Protein AF-A0AA88QAL7-F1 (afdb_monomer_lite)

InterPro domains:
  IPR018788 Proteasome assembly chaperone 3 [PF10178] (2-59)
  IPR018788 Proteasome assembly chaperone 3 [PTHR31051] (2-62)
  IPR053720 Proteasome Assembly Chaperone [G3DSA:3.30.230.90] (1-62)

Sequence (62 aa):
MFTTRVLLGKDEPLTHVYAKNVAAFVSQESGNRPVLLGLSLKDNSAETMKNVKDMIKACQVW

Organism: NCBI:txid172907

pLDDT: mean 94.63, std 4.43, range [64.5, 98.0]

Foldseek 3Di:
DDFDDDPDDDDDPVVRVLCCLQCVVVCVVVVNDDDDDDDDDPDSDPVVSVVSNVVVVVVDDD

Structure (mmCIF, N/CA/C/O backbone):
data_AF-A0AA88QAL7-F1
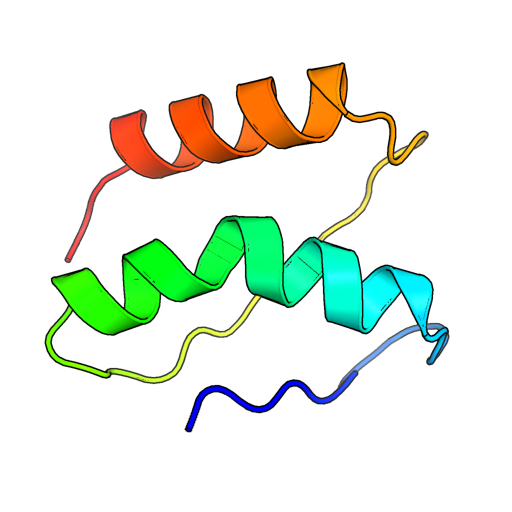#
_entry.id   AF-A0AA88QAL7-F1
#
loop_
_atom_site.group_PDB
_atom_site.id
_atom_site.type_symbol
_atom_site.label_atom_id
_atom_site.label_alt_id
_atom_site.label_comp_id
_atom_site.label_asym_id
_atom_site.label_entity_id
_atom_site.label_seq_id
_atom_site.pdbx_PDB_ins_code
_atom_site.Cartn_x
_atom_site.Cartn_y
_atom_site.Cartn_z
_atom_site.occupancy
_atom_site.B_iso_or_equiv
_atom_site.auth_seq_id
_atom_site.auth_comp_id
_atom_site.auth_asym_id
_atom_site.auth_atom_id
_atom_site.pdbx_PDB_model_num
ATOM 1 N N . MET A 1 1 ? -2.440 -12.063 8.918 1.00 64.50 1 MET A N 1
ATOM 2 C CA . MET A 1 1 ? -1.387 -12.266 7.895 1.00 64.50 1 MET A CA 1
ATOM 3 C C . MET A 1 1 ? -1.723 -11.385 6.700 1.00 64.50 1 MET A C 1
ATOM 5 O O . MET A 1 1 ? -2.806 -11.545 6.163 1.00 64.50 1 MET A O 1
ATOM 9 N N . PHE A 1 2 ? -0.868 -10.422 6.334 1.00 86.88 2 PHE A N 1
ATOM 10 C CA . PHE A 1 2 ? -1.124 -9.528 5.193 1.00 86.88 2 PHE A CA 1
ATOM 11 C C . PHE A 1 2 ? -0.633 -10.188 3.901 1.00 86.88 2 PHE A C 1
ATOM 13 O O . PHE A 1 2 ? 0.576 -10.381 3.726 1.00 86.88 2 PHE A O 1
ATOM 20 N N . THR A 1 3 ? -1.570 -10.567 3.037 1.00 94.88 3 THR A N 1
ATOM 21 C CA . THR A 1 3 ? -1.314 -11.161 1.721 1.00 94.88 3 THR A CA 1
ATOM 22 C C . THR A 1 3 ? -1.515 -10.113 0.631 1.00 94.88 3 THR A C 1
ATOM 24 O O . THR A 1 3 ? -2.175 -9.098 0.830 1.00 94.88 3 THR A O 1
ATOM 27 N N . THR A 1 4 ? -0.897 -10.329 -0.524 1.00 96.62 4 THR A N 1
ATOM 28 C CA . THR A 1 4 ? -0.981 -9.424 -1.676 1.00 96.62 4 THR A CA 1
ATOM 29 C C . THR A 1 4 ? -1.316 -10.242 -2.913 1.00 96.62 4 THR A C 1
ATOM 31 O O . THR A 1 4 ? -0.867 -11.381 -3.041 1.00 96.62 4 THR A O 1
ATOM 34 N N . ARG A 1 5 ? -2.115 -9.671 -3.813 1.00 97.12 5 ARG A N 1
ATOM 35 C CA . ARG A 1 5 ? -2.494 -10.275 -5.092 1.00 97.12 5 ARG A CA 1
ATOM 36 C C . ARG A 1 5 ? -2.531 -9.179 -6.146 1.00 97.12 5 ARG A C 1
ATOM 38 O O . ARG A 1 5 ? -3.223 -8.181 -5.943 1.00 97.12 5 ARG A O 1
ATOM 45 N N . VAL A 1 6 ? -1.821 -9.366 -7.253 1.00 96.94 6 VAL A N 1
ATOM 46 C CA . VAL A 1 6 ? -1.930 -8.466 -8.402 1.00 96.94 6 VAL A CA 1
ATOM 47 C C . VAL A 1 6 ? -3.237 -8.775 -9.126 1.00 96.94 6 VAL A C 1
ATOM 49 O O . VAL A 1 6 ? -3.504 -9.914 -9.504 1.00 96.94 6 VAL A O 1
ATOM 52 N N . LEU A 1 7 ? -4.098 -7.763 -9.242 1.00 97.75 7 LEU A N 1
ATOM 53 C CA . LEU A 1 7 ? -5.395 -7.889 -9.915 1.00 97.75 7 LEU A CA 1
ATOM 54 C C . LEU A 1 7 ? -5.321 -7.460 -11.383 1.00 97.75 7 LEU A C 1
ATOM 56 O O . LEU A 1 7 ? -6.037 -8.011 -12.212 1.00 97.75 7 LEU A O 1
ATOM 60 N N . LEU A 1 8 ? -4.461 -6.486 -11.694 1.00 96.81 8 LEU A N 1
ATOM 61 C CA . LEU A 1 8 ? -4.228 -5.942 -13.030 1.00 96.81 8 LEU A CA 1
ATOM 62 C C . LEU A 1 8 ? -2.748 -5.568 -13.184 1.00 96.81 8 LEU A C 1
ATOM 64 O O . LEU A 1 8 ? -2.129 -5.096 -12.231 1.00 96.81 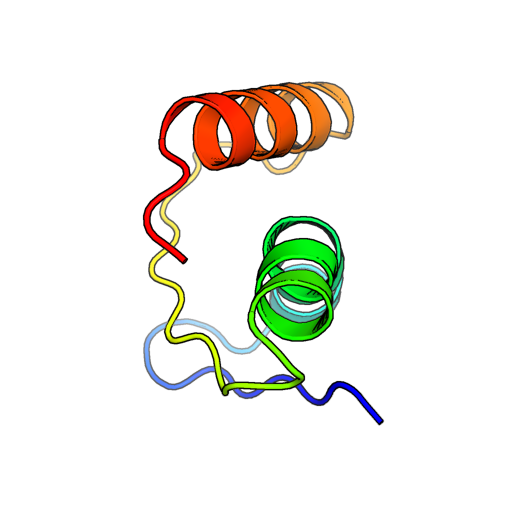8 LEU A O 1
ATOM 68 N N . GLY A 1 9 ? -2.208 -5.724 -14.394 1.00 94.56 9 GLY A N 1
ATOM 69 C CA . GLY A 1 9 ? -0.803 -5.444 -14.700 1.00 94.56 9 GLY A CA 1
ATOM 70 C C . GLY A 1 9 ? 0.104 -6.668 -14.552 1.00 94.56 9 GLY A C 1
ATOM 71 O O . GLY A 1 9 ? -0.363 -7.805 -14.550 1.00 94.56 9 GLY A O 1
ATOM 72 N N . LYS A 1 10 ? 1.417 -6.430 -14.484 1.00 91.62 10 LYS A N 1
ATOM 73 C CA . LYS A 1 10 ? 2.417 -7.495 -14.347 1.00 91.62 10 LYS A CA 1
ATOM 74 C C . LYS A 1 10 ? 2.516 -7.963 -12.899 1.00 91.62 10 LYS A C 1
ATOM 76 O O . LYS A 1 10 ? 2.683 -7.152 -11.988 1.00 91.62 10 LYS A O 1
ATOM 81 N N . ASP A 1 11 ? 2.450 -9.275 -12.716 1.00 95.31 11 ASP A N 1
ATOM 82 C CA . ASP A 1 11 ? 2.685 -9.926 -11.434 1.00 95.31 11 ASP A CA 1
ATOM 83 C C . ASP A 1 11 ? 4.189 -10.179 -11.259 1.00 95.31 11 ASP A C 1
ATOM 85 O O . ASP A 1 11 ? 4.759 -11.111 -11.825 1.00 95.31 11 ASP A O 1
ATOM 89 N N . GLU A 1 12 ? 4.848 -9.272 -10.538 1.00 94.31 12 GLU A N 1
ATOM 90 C CA . GLU A 1 12 ? 6.278 -9.333 -10.245 1.00 94.31 12 GLU A CA 1
ATOM 91 C C . GLU A 1 12 ? 6.494 -9.339 -8.725 1.00 94.31 12 GLU A C 1
ATOM 93 O O . GLU A 1 12 ? 5.844 -8.566 -8.013 1.00 94.31 12 GLU A O 1
ATOM 98 N N . PRO A 1 13 ? 7.453 -10.121 -8.189 1.00 94.25 13 PRO A N 1
ATOM 99 C CA . PRO A 1 13 ? 7.685 -10.206 -6.744 1.00 94.25 13 PRO A CA 1
ATOM 100 C C . PRO A 1 13 ? 7.911 -8.847 -6.064 1.00 94.25 13 PRO A C 1
ATOM 102 O O . PRO A 1 13 ? 7.453 -8.619 -4.943 1.00 94.25 13 PRO A O 1
ATOM 105 N N . LEU A 1 14 ? 8.577 -7.916 -6.754 1.00 92.50 14 LEU A N 1
ATOM 106 C CA . LEU A 1 14 ? 8.811 -6.563 -6.249 1.00 92.50 14 LEU A CA 1
ATOM 107 C C . LEU A 1 14 ? 7.509 -5.779 -6.049 1.00 92.50 14 LEU A C 1
ATOM 109 O O . LEU A 1 14 ? 7.399 -5.057 -5.061 1.00 92.50 14 LEU A O 1
ATOM 113 N N . THR A 1 15 ? 6.504 -5.963 -6.909 1.00 93.44 15 THR A N 1
ATOM 114 C CA . THR A 1 15 ? 5.183 -5.329 -6.769 1.00 93.44 15 THR A CA 1
ATOM 115 C C . THR A 1 15 ? 4.528 -5.724 -5.450 1.00 93.44 15 THR A C 1
ATOM 117 O O . THR A 1 15 ? 4.033 -4.867 -4.718 1.00 93.44 15 THR A O 1
ATOM 120 N N . HIS A 1 16 ? 4.595 -7.006 -5.090 1.00 95.12 16 HIS A N 1
ATOM 121 C CA . HIS A 1 16 ? 4.068 -7.514 -3.823 1.00 95.12 16 HIS A CA 1
ATOM 122 C C . HIS A 1 16 ? 4.804 -6.936 -2.610 1.00 95.12 16 HIS A C 1
ATOM 124 O O . HIS A 1 16 ? 4.171 -6.512 -1.637 1.00 95.12 16 HIS A O 1
ATOM 130 N N . VAL A 1 17 ? 6.139 -6.892 -2.666 1.00 94.44 17 VAL A N 1
ATOM 131 C CA . VAL A 1 17 ? 6.973 -6.324 -1.594 1.00 94.44 17 VAL A CA 1
ATOM 132 C C . VAL A 1 17 ? 6.687 -4.834 -1.418 1.00 94.44 17 VAL A C 1
ATOM 134 O O . VAL A 1 17 ? 6.511 -4.371 -0.287 1.00 94.44 17 VAL A O 1
ATOM 137 N N . TYR A 1 18 ? 6.600 -4.089 -2.519 1.00 95.06 18 TYR A N 1
ATOM 138 C CA . TYR A 1 18 ? 6.345 -2.654 -2.502 1.00 95.06 18 TYR A CA 1
ATOM 139 C C . TYR A 1 18 ? 4.940 -2.349 -1.973 1.00 95.06 18 TYR A C 1
ATOM 141 O O . TYR A 1 18 ? 4.799 -1.584 -1.019 1.00 95.06 18 TYR A O 1
ATOM 149 N N . ALA A 1 19 ? 3.911 -3.020 -2.506 1.00 95.50 19 ALA A N 1
ATOM 150 C CA . ALA A 1 19 ? 2.523 -2.880 -2.066 1.00 95.50 19 ALA A CA 1
ATOM 151 C C . ALA A 1 19 ? 2.368 -3.163 -0.566 1.00 95.50 19 ALA A C 1
ATOM 153 O O . ALA A 1 19 ? 1.763 -2.376 0.163 1.00 95.50 19 ALA A O 1
ATOM 154 N N . LYS A 1 20 ? 2.974 -4.251 -0.076 1.00 95.69 20 LYS A N 1
ATOM 155 C CA . LYS A 1 20 ? 2.959 -4.581 1.352 1.00 95.69 20 LYS A CA 1
ATOM 156 C C . LYS A 1 20 ? 3.631 -3.497 2.186 1.00 95.69 20 LYS A C 1
ATOM 158 O O . LYS A 1 20 ? 3.101 -3.127 3.228 1.00 95.69 20 LYS A O 1
ATOM 163 N N . ASN A 1 21 ? 4.767 -2.969 1.737 1.00 95.19 21 ASN A N 1
ATOM 164 C CA . ASN A 1 21 ? 5.444 -1.907 2.464 1.00 95.19 21 ASN A CA 1
ATOM 165 C C . ASN A 1 21 ? 4.563 -0.666 2.598 1.00 95.19 21 ASN A C 1
ATOM 167 O O . ASN A 1 21 ? 4.452 -0.152 3.708 1.00 95.19 21 ASN A O 1
ATOM 171 N N . VAL A 1 22 ? 3.947 -0.194 1.513 1.00 95.62 22 VAL A N 1
ATOM 172 C CA . VAL A 1 22 ? 3.207 1.080 1.514 1.00 95.62 22 VAL A CA 1
ATOM 173 C C . VAL A 1 22 ? 1.777 0.985 2.049 1.00 95.62 22 VAL A C 1
ATOM 175 O O . VAL A 1 22 ? 1.262 1.995 2.502 1.00 95.62 22 VAL A O 1
ATOM 178 N N . ALA A 1 23 ? 1.139 -0.190 2.035 1.00 95.94 23 ALA A N 1
ATOM 179 C CA . ALA A 1 23 ? -0.278 -0.328 2.398 1.00 95.94 23 ALA A CA 1
ATOM 180 C C . ALA A 1 23 ? -0.552 -1.175 3.653 1.00 95.94 23 ALA A C 1
ATOM 182 O O . ALA A 1 23 ? -1.666 -1.131 4.176 1.00 95.94 23 ALA A O 1
ATOM 183 N N . ALA A 1 24 ? 0.422 -1.936 4.172 1.00 96.19 24 ALA A N 1
ATOM 184 C CA . ALA A 1 24 ? 0.172 -2.777 5.349 1.00 96.19 24 ALA A CA 1
ATOM 185 C C . ALA A 1 24 ? -0.232 -1.960 6.586 1.00 96.19 24 ALA A C 1
ATOM 187 O O . ALA A 1 24 ? -1.111 -2.398 7.326 1.00 96.19 24 ALA A O 1
ATOM 188 N N . PHE A 1 25 ? 0.361 -0.775 6.785 1.00 96.06 25 PHE A N 1
ATOM 189 C CA . PHE A 1 25 ? 0.015 0.090 7.917 1.00 96.06 25 PHE A CA 1
ATOM 190 C C . PHE A 1 25 ? -1.436 0.585 7.826 1.00 96.06 25 PHE A C 1
ATOM 192 O O . PHE A 1 25 ? -2.152 0.529 8.814 1.00 96.06 25 PHE A O 1
ATOM 199 N N . VAL A 1 26 ? -1.907 0.942 6.624 1.00 96.88 26 VAL A N 1
ATOM 200 C CA . VAL A 1 26 ? -3.297 1.365 6.385 1.00 96.88 26 VAL A CA 1
ATOM 201 C C . VAL A 1 26 ? -4.274 0.268 6.798 1.00 96.88 26 VAL A C 1
ATOM 203 O O . VAL A 1 26 ? -5.251 0.526 7.494 1.00 96.88 26 VAL A O 1
ATOM 206 N N . SER A 1 27 ? -4.005 -0.982 6.410 1.00 96.88 27 SER A N 1
ATOM 207 C CA . SER A 1 27 ? -4.846 -2.113 6.812 1.00 96.88 27 SER A CA 1
ATOM 208 C C . SER A 1 27 ? -4.840 -2.308 8.328 1.00 96.88 27 SER A C 1
ATOM 210 O O . SER A 1 27 ? -5.902 -2.466 8.916 1.00 96.88 27 SER A O 1
ATOM 212 N N . GLN A 1 28 ? -3.676 -2.244 8.979 1.00 95.62 28 GLN A N 1
ATOM 213 C CA . GLN A 1 28 ? -3.569 -2.407 10.433 1.00 95.62 28 GLN A CA 1
ATOM 214 C C . GLN A 1 28 ? -4.306 -1.302 11.201 1.00 95.62 28 GLN A C 1
ATOM 216 O O . GLN A 1 28 ? -5.099 -1.606 12.091 1.00 95.62 28 GLN A O 1
ATOM 221 N N . GLU A 1 29 ? -4.093 -0.041 10.829 1.00 96.62 29 GLU A N 1
ATOM 222 C CA . GLU A 1 29 ? -4.687 1.124 11.496 1.00 96.62 29 GLU A CA 1
ATOM 223 C C . GLU A 1 29 ? -6.195 1.250 11.234 1.00 96.62 29 GLU A C 1
ATOM 225 O O . GLU A 1 29 ? -6.928 1.733 12.089 1.00 96.62 29 GLU A O 1
ATOM 230 N N . SER A 1 30 ? -6.685 0.729 10.107 1.00 96.31 30 SER A N 1
ATOM 231 C CA . SER A 1 30 ? -8.121 0.663 9.790 1.00 96.31 30 SER A CA 1
ATOM 232 C C . SER A 1 30 ? -8.843 -0.555 10.393 1.00 96.31 30 SER A C 1
ATOM 234 O O . SER A 1 30 ? -9.961 -0.884 9.987 1.00 96.31 30 SER A O 1
ATOM 236 N N . GLY A 1 31 ? -8.221 -1.256 11.348 1.00 95.88 31 GLY A N 1
ATOM 237 C CA . GLY A 1 31 ? -8.810 -2.426 12.006 1.00 95.88 31 GLY A CA 1
ATOM 238 C C . GLY A 1 31 ? -8.743 -3.704 11.164 1.00 95.88 31 GLY A C 1
ATOM 239 O O . GLY A 1 31 ? -9.686 -4.491 11.150 1.00 95.88 31 GLY A O 1
ATOM 240 N N . ASN A 1 32 ? -7.629 -3.922 10.463 1.00 95.44 32 ASN A N 1
ATOM 241 C CA . ASN A 1 32 ? -7.378 -5.046 9.550 1.00 95.44 32 ASN A CA 1
ATOM 242 C C . ASN A 1 32 ? -8.330 -5.109 8.342 1.00 95.44 32 ASN A C 1
ATOM 244 O O . ASN A 1 32 ? -8.594 -6.193 7.813 1.00 95.44 32 ASN A O 1
ATOM 248 N N . ARG A 1 33 ? -8.839 -3.961 7.875 1.00 96.06 33 ARG A N 1
ATOM 249 C CA . ARG A 1 33 ? -9.642 -3.912 6.644 1.00 96.06 33 ARG A CA 1
ATOM 250 C C . ARG A 1 33 ? -8.763 -4.174 5.413 1.00 96.06 33 ARG A C 1
ATOM 252 O O . ARG A 1 33 ? -7.591 -3.783 5.399 1.00 96.06 33 ARG A O 1
ATOM 259 N N . PRO A 1 34 ? -9.293 -4.842 4.374 1.00 96.50 34 PRO A N 1
ATOM 260 C CA . PRO A 1 34 ? -8.560 -5.048 3.130 1.00 96.50 34 PRO A CA 1
ATOM 261 C C . PRO A 1 34 ? -8.332 -3.716 2.405 1.00 96.50 34 PRO A C 1
ATOM 263 O O . PRO A 1 34 ? -9.189 -2.835 2.421 1.00 96.50 34 PRO A O 1
ATOM 266 N N . VAL A 1 35 ? -7.184 -3.591 1.738 1.00 96.88 35 VAL A N 1
ATOM 267 C CA . VAL A 1 35 ? -6.810 -2.399 0.965 1.00 96.88 35 VAL A CA 1
ATOM 268 C C . VAL A 1 35 ? -6.743 -2.764 -0.512 1.00 96.88 35 VAL A C 1
ATOM 270 O O . VAL A 1 35 ? -6.032 -3.693 -0.894 1.00 96.88 35 VAL A O 1
ATOM 273 N N . LEU A 1 36 ? -7.462 -2.010 -1.343 1.00 97.44 36 LEU A N 1
ATOM 274 C CA . LEU A 1 36 ? -7.296 -2.033 -2.791 1.00 97.44 36 LEU A CA 1
ATOM 275 C C . LEU A 1 36 ? -6.305 -0.933 -3.181 1.00 97.44 36 LEU A C 1
ATOM 277 O O . LEU A 1 36 ? -6.519 0.232 -2.860 1.00 97.44 36 LEU A O 1
ATOM 281 N N . LEU A 1 37 ? -5.220 -1.308 -3.855 1.00 96.62 37 LEU A N 1
ATOM 282 C CA . LEU A 1 37 ? -4.110 -0.410 -4.158 1.00 96.62 37 LEU A CA 1
ATOM 283 C C . LEU A 1 37 ? -3.874 -0.326 -5.667 1.00 96.62 37 LEU A C 1
ATOM 285 O O . LEU A 1 37 ? -3.575 -1.334 -6.304 1.00 96.62 37 LEU A O 1
ATOM 289 N N . GLY A 1 38 ? -3.972 0.885 -6.215 1.00 95.62 38 GLY A N 1
ATOM 290 C CA . GLY A 1 38 ? -3.523 1.217 -7.565 1.00 95.62 38 GLY A CA 1
ATOM 291 C C . GLY A 1 38 ? -2.207 1.987 -7.501 1.00 95.62 38 GLY A C 1
ATOM 292 O O . GLY A 1 38 ? -2.125 3.008 -6.823 1.00 95.62 38 GLY A O 1
ATOM 293 N N . LEU A 1 39 ? -1.175 1.501 -8.191 1.00 91.81 39 LEU A N 1
ATOM 294 C CA . LEU A 1 39 ? 0.150 2.120 -8.220 1.00 91.81 39 LEU A CA 1
ATOM 295 C C . LEU A 1 39 ? 0.668 2.189 -9.655 1.00 91.81 39 LEU A C 1
ATOM 297 O O . LEU A 1 39 ? 0.640 1.200 -10.381 1.00 91.81 39 LEU A O 1
ATOM 301 N N . SER A 1 40 ? 1.182 3.356 -10.030 1.00 92.69 40 SER A N 1
ATOM 302 C CA . SER A 1 40 ? 1.882 3.586 -11.293 1.00 92.69 40 SER A CA 1
ATOM 303 C C . SER A 1 40 ? 3.039 4.541 -11.025 1.00 92.69 40 SER A C 1
ATOM 305 O O . SER A 1 40 ? 2.857 5.757 -11.005 1.00 92.69 40 SER A O 1
ATOM 307 N N . LEU A 1 41 ? 4.220 3.982 -10.770 1.00 89.94 41 LEU A N 1
ATOM 308 C CA . LEU A 1 41 ? 5.436 4.725 -10.441 1.00 89.94 41 LEU A CA 1
ATOM 309 C C . LEU A 1 41 ? 6.490 4.494 -11.528 1.00 89.94 41 LEU A C 1
ATOM 311 O O . LEU A 1 41 ? 6.559 3.407 -12.099 1.00 89.94 41 LEU A O 1
ATOM 315 N N . LYS A 1 42 ? 7.307 5.513 -11.818 1.00 89.56 42 LYS A N 1
ATOM 316 C CA . LYS A 1 42 ? 8.424 5.394 -12.773 1.00 89.56 42 LYS A CA 1
ATOM 317 C C . LYS A 1 42 ? 9.611 4.625 -12.186 1.00 89.56 42 LYS A C 1
ATOM 319 O O . LYS A 1 42 ? 10.305 3.936 -12.923 1.00 89.56 42 LYS A O 1
ATOM 324 N N . ASP A 1 43 ? 9.820 4.743 -10.879 1.00 90.25 43 ASP A N 1
ATOM 325 C CA . ASP A 1 43 ? 10.826 4.031 -10.099 1.00 90.25 43 ASP A CA 1
ATOM 326 C C . ASP A 1 43 ? 10.221 3.521 -8.782 1.00 90.25 43 ASP A C 1
ATOM 328 O O . ASP A 1 43 ? 9.164 3.964 -8.332 1.00 90.25 43 ASP A O 1
ATOM 332 N N . ASN A 1 44 ? 10.905 2.568 -8.164 1.00 90.75 44 ASN A N 1
ATOM 333 C CA . ASN A 1 44 ? 10.521 1.909 -6.918 1.00 90.75 44 ASN A CA 1
ATOM 334 C C . ASN A 1 44 ? 11.630 2.024 -5.859 1.00 90.75 44 ASN A C 1
ATOM 336 O O . ASN A 1 44 ? 11.830 1.114 -5.051 1.00 90.75 44 ASN A O 1
ATOM 340 N N . SER A 1 45 ? 12.362 3.143 -5.868 1.00 94.38 45 SER A N 1
ATOM 341 C CA . SER A 1 45 ? 13.436 3.403 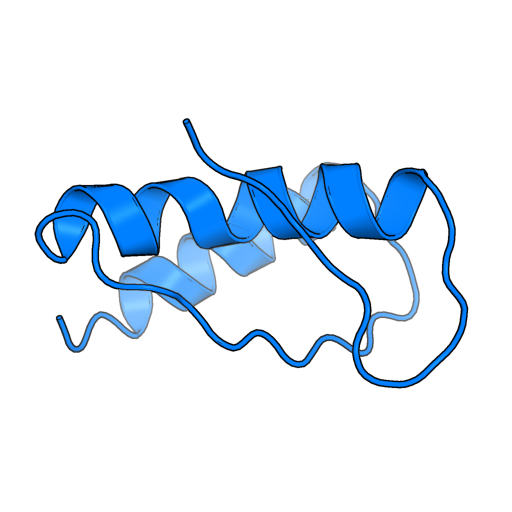-4.909 1.00 94.38 45 SER A CA 1
ATOM 342 C C . SER A 1 45 ? 12.920 3.490 -3.464 1.00 94.38 45 SER A C 1
ATOM 344 O O . SER A 1 45 ? 11.741 3.746 -3.197 1.00 94.38 45 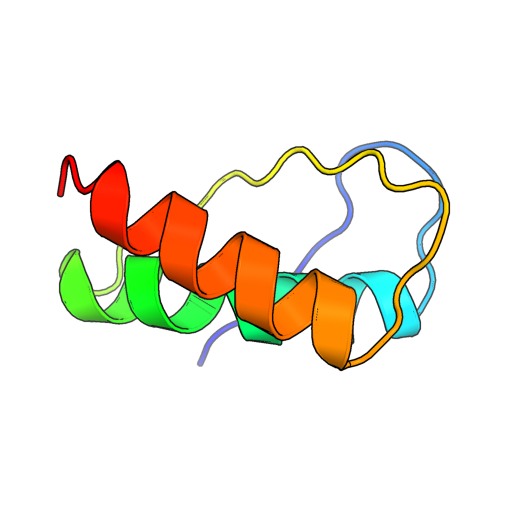SER A O 1
ATOM 346 N N . ALA A 1 46 ? 13.820 3.291 -2.497 1.00 93.88 46 ALA A N 1
ATOM 347 C CA . ALA A 1 46 ? 13.478 3.383 -1.078 1.00 93.88 46 ALA A CA 1
ATOM 348 C C . ALA A 1 46 ? 13.004 4.793 -0.675 1.00 93.88 46 ALA A C 1
ATOM 350 O O . ALA A 1 46 ? 12.141 4.927 0.193 1.00 93.88 46 ALA A O 1
ATOM 351 N N . GLU A 1 47 ? 13.540 5.831 -1.323 1.00 95.62 47 GLU A N 1
ATOM 352 C CA . GLU A 1 47 ? 13.127 7.219 -1.122 1.00 95.62 47 GLU A CA 1
ATOM 353 C C . GLU A 1 47 ? 11.698 7.449 -1.623 1.00 95.62 47 GLU A C 1
ATOM 355 O O . GLU A 1 47 ? 10.849 7.902 -0.852 1.00 95.62 47 GLU A O 1
ATOM 360 N N . THR A 1 48 ? 11.389 7.031 -2.856 1.00 95.31 48 THR A N 1
ATOM 361 C CA . THR A 1 48 ? 10.027 7.093 -3.409 1.00 95.31 48 THR A CA 1
ATOM 362 C C . THR A 1 48 ? 9.038 6.345 -2.514 1.00 95.31 48 THR A C 1
ATOM 364 O O . THR A 1 48 ? 7.965 6.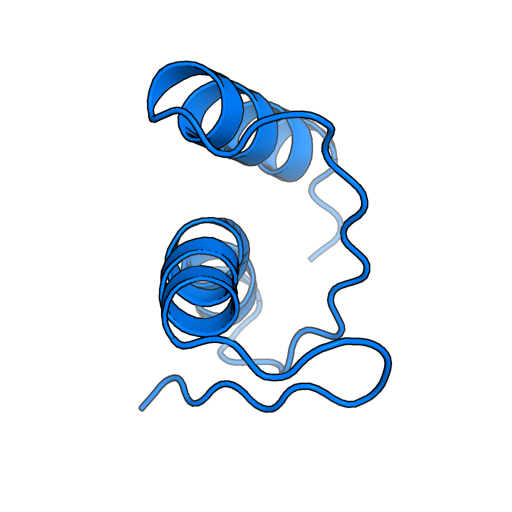864 -2.204 1.00 95.31 48 THR A O 1
ATOM 367 N N . MET A 1 49 ? 9.414 5.168 -2.004 1.00 95.38 49 MET A N 1
ATOM 368 C CA . MET A 1 49 ? 8.582 4.394 -1.077 1.00 95.38 49 MET A CA 1
ATOM 369 C C . MET A 1 49 ? 8.291 5.141 0.228 1.00 95.38 49 MET A C 1
ATOM 371 O O . MET A 1 49 ? 7.161 5.086 0.723 1.00 95.38 49 MET A O 1
ATOM 375 N N . LYS A 1 50 ? 9.288 5.828 0.797 1.00 95.81 50 LYS A N 1
ATOM 376 C CA . LYS A 1 50 ? 9.105 6.646 2.001 1.00 95.81 50 LYS A CA 1
ATOM 377 C C . LYS A 1 50 ? 8.159 7.816 1.722 1.00 95.81 50 LYS A C 1
ATOM 379 O O . LYS A 1 50 ? 7.180 7.976 2.443 1.00 95.81 50 LYS A O 1
ATOM 384 N N . ASN A 1 51 ? 8.386 8.545 0.631 1.00 95.94 51 ASN A N 1
ATOM 385 C CA . ASN A 1 51 ? 7.555 9.685 0.242 1.00 95.94 51 ASN A CA 1
ATOM 386 C C . ASN A 1 51 ? 6.095 9.270 -0.000 1.00 95.94 51 ASN A C 1
ATOM 388 O O . ASN A 1 51 ? 5.174 9.940 0.462 1.00 95.94 51 ASN A O 1
ATOM 392 N N . VAL A 1 52 ? 5.866 8.125 -0.657 1.00 96.50 52 VAL A N 1
ATOM 393 C CA . VAL A 1 52 ? 4.515 7.574 -0.858 1.00 96.50 52 VAL A CA 1
ATOM 394 C C . VAL A 1 52 ? 3.854 7.215 0.475 1.00 96.50 52 VAL A C 1
ATOM 396 O O . VAL A 1 52 ? 2.681 7.528 0.664 1.00 96.50 52 VAL A O 1
ATOM 399 N N . LYS A 1 53 ? 4.577 6.596 1.420 1.00 96.25 53 LYS A N 1
ATOM 400 C CA . LYS A 1 53 ? 4.036 6.296 2.760 1.00 96.25 53 LYS A CA 1
ATOM 401 C C . LYS A 1 53 ? 3.598 7.559 3.494 1.00 96.25 53 LYS A C 1
ATOM 403 O O . LYS A 1 53 ? 2.501 7.579 4.050 1.00 96.25 53 LYS A O 1
ATOM 408 N N . ASP A 1 54 ? 4.439 8.588 3.487 1.00 97.06 54 ASP A N 1
ATOM 409 C CA . ASP A 1 54 ? 4.154 9.854 4.165 1.00 97.06 54 ASP A CA 1
ATOM 410 C C . ASP A 1 54 ? 2.955 10.565 3.514 1.00 97.06 54 ASP A C 1
ATOM 412 O O . ASP A 1 54 ? 2.069 11.053 4.215 1.00 97.06 54 ASP A O 1
ATOM 416 N N . MET A 1 55 ? 2.853 10.520 2.180 1.00 96.75 55 MET A N 1
ATOM 417 C CA . MET A 1 55 ? 1.696 11.035 1.442 1.00 96.75 55 MET A CA 1
ATOM 418 C C . MET A 1 55 ? 0.399 10.287 1.793 1.00 96.75 55 MET A C 1
ATOM 420 O O . MET A 1 55 ? -0.619 10.925 2.045 1.00 96.75 55 MET A O 1
ATOM 424 N N . ILE A 1 56 ? 0.420 8.949 1.859 1.00 97.12 56 ILE A N 1
ATOM 425 C CA . ILE A 1 56 ? -0.761 8.155 2.244 1.00 97.12 56 ILE A CA 1
ATOM 426 C C . ILE A 1 56 ? -1.214 8.512 3.667 1.00 97.12 56 ILE A C 1
ATOM 428 O 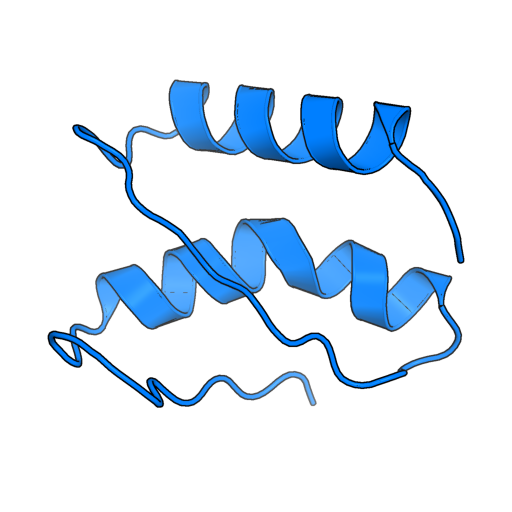O . ILE A 1 56 ? -2.412 8.660 3.896 1.00 97.12 56 ILE A O 1
ATOM 432 N N . LYS A 1 57 ? -0.277 8.692 4.610 1.00 96.38 57 LYS A N 1
ATOM 433 C CA . LYS A 1 57 ? -0.593 9.127 5.983 1.00 96.38 57 LYS A CA 1
ATOM 434 C C . LYS A 1 57 ? -1.233 10.512 6.026 1.00 96.38 57 LYS A C 1
ATOM 436 O O . LYS A 1 57 ? -2.182 10.716 6.772 1.00 96.38 57 LYS A O 1
ATOM 441 N N . ALA A 1 58 ? -0.745 11.452 5.218 1.00 98.00 58 ALA A N 1
ATOM 442 C CA . ALA A 1 58 ? -1.338 12.785 5.126 1.00 98.00 58 ALA A CA 1
ATOM 443 C C . ALA A 1 58 ? -2.775 12.758 4.563 1.00 98.00 58 ALA A C 1
ATOM 445 O O . ALA A 1 58 ? -3.569 13.643 4.867 1.00 98.00 58 ALA A O 1
ATOM 446 N N . CYS A 1 59 ? -3.122 11.733 3.779 1.00 96.94 59 CYS A N 1
ATOM 447 C CA . CYS A 1 59 ? -4.460 11.502 3.229 1.00 96.94 59 CYS A CA 1
ATOM 448 C C . CYS A 1 59 ? -5.291 10.497 4.051 1.00 96.94 59 CYS A C 1
ATOM 450 O O . CYS A 1 59 ? -6.131 9.795 3.486 1.00 96.94 59 CYS A O 1
ATOM 452 N N . GLN A 1 60 ? -5.052 10.384 5.359 1.00 96.19 60 GLN A N 1
ATOM 453 C CA . GLN A 1 60 ? -5.763 9.439 6.218 1.00 96.19 60 GLN A CA 1
ATOM 454 C C . GLN A 1 60 ? -7.290 9.644 6.179 1.00 96.19 60 GLN A C 1
ATOM 456 O O . GLN A 1 60 ? -7.795 10.740 6.408 1.00 96.19 60 GLN A O 1
ATOM 461 N N . VAL A 1 61 ? -8.021 8.556 5.916 1.00 96.06 61 VAL A N 1
ATOM 462 C CA . VAL A 1 61 ? -9.498 8.512 5.811 1.00 96.06 61 VAL A CA 1
ATOM 463 C C . VAL A 1 61 ? -10.099 7.250 6.444 1.00 96.06 61 VAL A C 1
ATOM 465 O O . VAL A 1 61 ? -11.221 6.855 6.123 1.00 96.06 61 VAL A O 1
ATOM 468 N N . TRP A 1 62 ? -9.329 6.575 7.295 1.00 93.31 62 TRP A N 1
ATOM 469 C CA . TRP A 1 62 ? -9.753 5.391 8.038 1.00 93.31 62 TRP A CA 1
ATOM 470 C C . TRP A 1 62 ? -10.006 5.701 9.506 1.00 93.31 62 TRP A C 1
ATOM 472 O O . TRP A 1 62 ? -9.338 6.618 10.039 1.00 93.31 62 TRP A O 1
#

Radius of gyration: 11.51 Å; chains: 1; bounding box: 23×25×27 Å

Secondary structure (DSSP, 8-state):
-------SS---HHHHHHHHHHHHHHHHHTTS---------S---HHHHHHHHHHHHHT---